Protein AF-A0A920N9W4-F1 (afdb_monomer_lite)

Foldseek 3Di:
DDEFPALDLVRLLVCLLQVDPDYDHPDPDDDVSVQSNQQSNDPPPSHPHDDDCGVNVVNVPDDPDPPPPDDD

pLDDT: mean 87.3, std 16.13, range [39.12, 98.12]

Secondary structure (DSSP, 8-state):
-EE-S---HHHHHHHHTTT---EE-S---SHHHHHHHHHHHS-TTT--PPP--SGGGGGG-S-SS-------

Structure (mmCIF, N/CA/C/O backbone):
data_AF-A0A920N9W4-F1
#
_entry.id   AF-A0A920N9W4-F1
#
loop_
_atom_site.group_PDB
_atom_site.id
_atom_site.type_symbol
_atom_site.label_atom_id
_atom_site.label_alt_id
_atom_site.label_comp_id
_atom_site.label_asym_id
_atom_site.label_entity_id
_atom_site.label_seq_id
_atom_site.pdbx_PDB_ins_code
_atom_site.Cartn_x
_atom_site.Cartn_y
_atom_site.Cartn_z
_atom_site.occupancy
_atom_site.B_iso_or_equiv
_atom_site.auth_seq_id
_atom_site.auth_comp_id
_atom_site.auth_asym_id
_atom_site.auth_atom_id
_atom_site.pdbx_PDB_model_num
ATOM 1 N N . MET A 1 1 ? -6.256 -9.899 -5.913 1.00 88.12 1 MET A N 1
ATOM 2 C CA . MET A 1 1 ? -6.531 -8.992 -4.772 1.00 88.12 1 MET A CA 1
ATOM 3 C C . MET A 1 1 ? -6.092 -9.662 -3.476 1.00 88.12 1 MET A C 1
ATOM 5 O O . MET A 1 1 ? -6.033 -10.886 -3.467 1.00 88.12 1 MET A O 1
ATOM 9 N N . ALA A 1 2 ? -5.800 -8.911 -2.411 1.00 96.50 2 ALA A N 1
ATOM 10 C CA . ALA A 1 2 ? -5.488 -9.469 -1.092 1.00 96.50 2 ALA A CA 1
ATOM 11 C C . ALA A 1 2 ? -5.967 -8.571 0.058 1.00 96.50 2 ALA A C 1
ATOM 13 O O . ALA A 1 2 ? -5.924 -7.344 -0.043 1.00 96.50 2 ALA A O 1
ATOM 14 N N . LYS A 1 3 ? -6.368 -9.196 1.171 1.00 96.81 3 LYS A N 1
ATOM 15 C CA . LYS A 1 3 ? -6.622 -8.517 2.446 1.00 96.81 3 LYS A CA 1
ATOM 16 C C . LYS A 1 3 ? -5.320 -8.440 3.242 1.00 96.81 3 LYS A C 1
ATOM 18 O O . LYS A 1 3 ? -4.687 -9.469 3.469 1.00 96.81 3 LYS A O 1
ATOM 23 N N . VAL A 1 4 ? -4.919 -7.233 3.628 1.00 97.06 4 VAL A N 1
ATOM 24 C CA . VAL A 1 4 ? -3.691 -7.000 4.406 1.00 97.06 4 VAL A CA 1
ATOM 25 C C . VAL A 1 4 ? -3.961 -7.128 5.909 1.00 97.06 4 VAL A C 1
ATOM 27 O O . VAL A 1 4 ? -5.099 -6.920 6.338 1.00 97.06 4 VAL A O 1
ATOM 30 N N . PRO A 1 5 ? -2.949 -7.484 6.720 1.00 97.31 5 PRO A N 1
ATOM 31 C CA . PRO A 1 5 ? -3.104 -7.570 8.173 1.00 97.31 5 PRO A CA 1
ATOM 32 C C . PRO A 1 5 ? -3.240 -6.194 8.844 1.00 97.31 5 PRO A C 1
ATOM 34 O O . PRO A 1 5 ? -3.891 -6.083 9.878 1.00 97.31 5 PRO A O 1
ATOM 37 N N . ASP A 1 6 ? -2.672 -5.149 8.242 1.00 97.38 6 ASP A N 1
ATOM 38 C 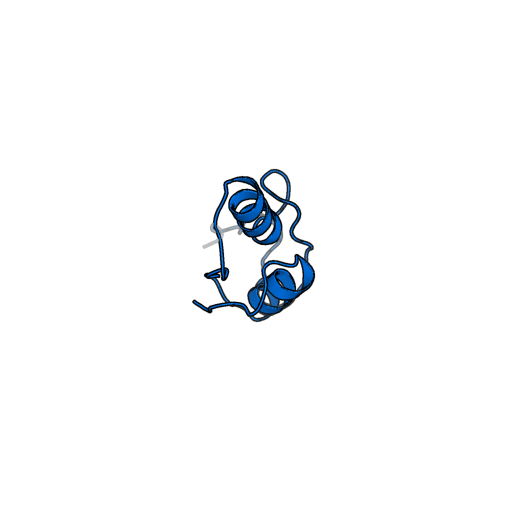CA . ASP A 1 6 ? -2.696 -3.766 8.719 1.00 97.38 6 ASP A CA 1
ATOM 39 C C . ASP A 1 6 ? -2.537 -2.788 7.538 1.00 97.38 6 ASP A C 1
ATOM 41 O O . ASP A 1 6 ? -2.253 -3.202 6.412 1.00 97.38 6 ASP A O 1
ATOM 45 N N . ILE A 1 7 ? -2.738 -1.491 7.791 1.00 97.12 7 ILE A N 1
ATOM 46 C CA . ILE A 1 7 ? -2.654 -0.426 6.774 1.00 97.12 7 ILE A CA 1
ATOM 47 C C . ILE A 1 7 ? -1.357 0.395 6.842 1.00 97.12 7 ILE A C 1
ATOM 49 O O . ILE A 1 7 ? -1.321 1.538 6.385 1.00 97.12 7 ILE A O 1
ATOM 53 N N . SER A 1 8 ? -0.289 -0.144 7.434 1.00 97.00 8 SER A N 1
ATOM 54 C CA . SER A 1 8 ? 1.012 0.525 7.421 1.00 97.00 8 SER A CA 1
ATOM 55 C C . SER A 1 8 ? 1.599 0.563 6.009 1.00 97.00 8 SER A C 1
ATOM 57 O O . SER A 1 8 ? 1.441 -0.365 5.208 1.00 97.00 8 SER A O 1
ATOM 59 N N . ASP A 1 9 ? 2.321 1.643 5.713 1.00 96.38 9 ASP A N 1
ATOM 60 C CA . ASP A 1 9 ? 2.926 1.879 4.401 1.00 96.38 9 ASP A CA 1
ATOM 61 C C . ASP A 1 9 ? 3.838 0.713 3.973 1.00 96.38 9 ASP A C 1
ATOM 63 O O . ASP A 1 9 ? 3.828 0.300 2.813 1.00 96.38 9 ASP A O 1
ATOM 67 N N . SER A 1 10 ? 4.595 0.138 4.914 1.00 96.00 10 SER A N 1
ATOM 68 C CA . SER A 1 10 ? 5.526 -0.963 4.648 1.00 96.00 10 SER A CA 1
ATOM 69 C C . SER A 1 10 ? 4.808 -2.281 4.345 1.00 96.00 10 SER A C 1
ATOM 71 O O . SER A 1 10 ? 5.213 -2.993 3.421 1.00 96.00 10 SER A O 1
ATOM 73 N N . THR A 1 11 ? 3.726 -2.604 5.061 1.00 96.94 11 THR A N 1
ATOM 74 C CA . THR A 1 11 ? 2.893 -3.781 4.775 1.00 96.94 11 THR A CA 1
ATOM 75 C C . THR A 1 11 ? 2.283 -3.669 3.382 1.00 96.94 11 THR A C 1
ATOM 77 O O . THR A 1 11 ? 2.418 -4.589 2.572 1.00 96.94 11 THR A O 1
ATOM 80 N N . ILE A 1 12 ? 1.680 -2.523 3.062 1.00 96.56 12 ILE A N 1
ATOM 81 C CA . ILE A 1 12 ? 1.052 -2.283 1.757 1.00 96.56 12 ILE A CA 1
ATOM 82 C C . ILE A 1 12 ? 2.090 -2.370 0.634 1.00 96.56 12 ILE A C 1
ATOM 84 O O . ILE A 1 12 ? 1.888 -3.121 -0.323 1.00 96.56 12 ILE A O 1
ATOM 88 N N . LEU A 1 13 ? 3.234 -1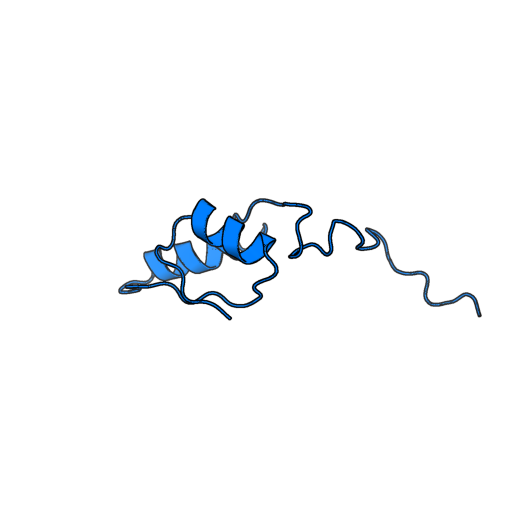.694 0.776 1.00 95.25 13 LEU A N 1
ATOM 89 C CA . LEU A 1 13 ? 4.328 -1.745 -0.197 1.00 95.25 13 LEU A CA 1
ATOM 90 C C . LEU A 1 13 ? 4.766 -3.186 -0.483 1.00 95.25 13 LEU A C 1
ATOM 92 O O . LEU A 1 13 ? 4.823 -3.601 -1.637 1.00 95.25 13 LEU A O 1
ATOM 96 N N . ARG A 1 14 ? 4.993 -3.994 0.559 1.00 94.88 14 ARG A N 1
ATOM 97 C CA . ARG A 1 14 ? 5.439 -5.391 0.414 1.00 94.88 14 ARG A CA 1
ATOM 98 C C . ARG A 1 14 ? 4.443 -6.280 -0.324 1.00 94.88 14 ARG A C 1
ATOM 100 O O . ARG A 1 14 ? 4.865 -7.267 -0.934 1.00 94.88 14 ARG A O 1
ATOM 107 N N . PHE A 1 15 ? 3.150 -5.989 -0.230 1.00 95.94 15 PHE A N 1
ATOM 108 C CA . PHE A 1 15 ? 2.114 -6.702 -0.977 1.00 95.94 15 PHE A CA 1
ATOM 109 C C . PHE A 1 15 ? 2.089 -6.255 -2.439 1.00 95.94 15 PHE A C 1
ATOM 111 O O . PHE A 1 15 ? 2.061 -7.096 -3.341 1.00 95.94 15 PHE A O 1
ATOM 118 N N . LEU A 1 16 ? 2.160 -4.949 -2.684 1.00 94.56 16 LEU A N 1
ATOM 119 C CA . LEU A 1 16 ? 2.150 -4.398 -4.037 1.00 94.56 16 LEU A CA 1
ATOM 120 C C . LEU A 1 16 ? 3.413 -4.782 -4.824 1.00 94.56 16 LEU A C 1
ATOM 122 O O . LEU A 1 16 ? 3.318 -5.169 -5.986 1.00 94.56 16 LEU A O 1
ATOM 126 N N . ASP A 1 17 ? 4.586 -4.790 -4.191 1.00 93.38 17 ASP A N 1
ATOM 127 C CA . ASP A 1 17 ? 5.853 -5.195 -4.822 1.00 93.38 17 ASP A CA 1
ATOM 128 C C . ASP A 1 17 ? 5.874 -6.680 -5.195 1.00 93.38 17 ASP A C 1
ATOM 130 O O . ASP A 1 17 ? 6.566 -7.100 -6.125 1.00 93.38 17 ASP A O 1
ATOM 134 N N . ARG A 1 18 ? 5.043 -7.482 -4.523 1.00 93.75 18 ARG A N 1
ATOM 135 C CA . ARG A 1 18 ? 4.774 -8.880 -4.873 1.00 93.75 18 ARG A CA 1
ATOM 136 C C . ARG A 1 18 ? 3.812 -9.038 -6.059 1.00 93.75 18 ARG A C 1
ATOM 138 O O . ARG A 1 18 ? 3.537 -10.180 -6.428 1.00 93.75 18 ARG A O 1
ATOM 145 N N . GLY A 1 19 ? 3.344 -7.954 -6.676 1.00 92.38 19 GLY A N 1
ATOM 146 C CA . GLY A 1 19 ? 2.474 -7.973 -7.859 1.00 92.38 19 GLY A CA 1
ATOM 147 C C . GLY A 1 19 ? 0.978 -8.032 -7.544 1.00 92.38 19 GLY A C 1
ATOM 148 O O . GLY A 1 19 ? 0.174 -8.343 -8.417 1.00 92.38 19 GLY A O 1
ATOM 149 N N . ILE A 1 20 ? 0.575 -7.771 -6.298 1.00 95.06 20 ILE A N 1
ATOM 150 C CA . ILE A 1 20 ? -0.844 -7.698 -5.944 1.00 95.06 20 ILE A CA 1
ATOM 151 C C . ILE A 1 20 ? -1.391 -6.353 -6.424 1.00 95.06 20 ILE A C 1
ATOM 153 O O . ILE A 1 20 ? -0.954 -5.311 -5.958 1.00 95.06 20 ILE A O 1
ATOM 157 N N . MET A 1 21 ? -2.389 -6.378 -7.308 1.00 89.81 21 MET A N 1
ATOM 158 C CA . MET A 1 21 ? -2.960 -5.158 -7.907 1.00 89.81 21 MET A CA 1
ATOM 159 C C . MET A 1 21 ? -4.194 -4.606 -7.174 1.00 89.81 21 MET A C 1
ATOM 161 O O . MET A 1 21 ? -4.783 -3.622 -7.604 1.00 89.81 21 MET A O 1
ATOM 165 N N . GLY A 1 22 ? -4.602 -5.232 -6.065 1.00 94.38 22 GLY A N 1
ATOM 166 C CA . GLY A 1 22 ? -5.739 -4.778 -5.261 1.00 94.38 22 GLY A CA 1
ATOM 167 C C . GLY A 1 22 ? -5.576 -5.146 -3.793 1.00 94.38 22 GLY A C 1
ATOM 168 O O . GLY A 1 22 ? -5.336 -6.316 -3.482 1.00 94.38 22 GLY A O 1
ATOM 169 N N . ILE A 1 23 ? -5.715 -4.150 -2.918 1.00 96.50 23 ILE A N 1
ATOM 170 C CA . ILE A 1 23 ? -5.526 -4.245 -1.466 1.00 96.50 23 ILE A CA 1
ATOM 171 C 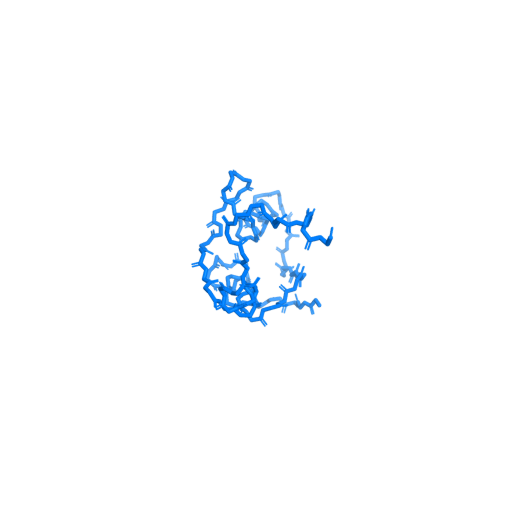C . ILE A 1 23 ? -6.861 -3.971 -0.764 1.00 96.50 23 ILE A C 1
ATOM 173 O O . ILE A 1 23 ? -7.541 -2.997 -1.081 1.00 96.50 23 ILE A O 1
ATOM 177 N N . THR A 1 24 ? -7.207 -4.789 0.229 1.00 97.50 24 THR A N 1
ATOM 178 C CA . THR A 1 24 ? -8.325 -4.547 1.153 1.00 97.50 24 THR A CA 1
ATOM 179 C C . THR A 1 24 ? -7.782 -4.357 2.568 1.00 97.50 24 THR A C 1
ATOM 181 O O . THR A 1 24 ? -7.228 -5.294 3.146 1.00 97.50 24 THR A O 1
ATOM 184 N N . GLY A 1 25 ? -7.927 -3.150 3.122 1.00 96.19 25 GLY A N 1
ATOM 185 C CA . GLY A 1 25 ? -7.494 -2.825 4.484 1.00 96.19 25 GLY A CA 1
ATOM 186 C C . GLY A 1 25 ? -8.511 -3.263 5.550 1.00 96.19 25 GLY A C 1
ATOM 187 O O . GLY A 1 25 ? -9.718 -3.180 5.310 1.00 96.19 25 GLY A O 1
ATOM 188 N N . PRO A 1 26 ? -8.068 -3.737 6.725 1.00 96.88 26 PRO A N 1
ATOM 189 C CA . PRO A 1 26 ? -8.952 -4.046 7.843 1.00 96.88 26 PRO A CA 1
ATOM 190 C C . PRO A 1 26 ? -9.338 -2.775 8.624 1.00 96.88 26 PRO A C 1
ATOM 192 O O . PRO A 1 26 ? -8.583 -1.810 8.668 1.00 96.88 26 PRO A O 1
ATOM 195 N N . HIS A 1 27 ? -10.506 -2.799 9.278 1.00 95.75 27 HIS A N 1
ATOM 196 C CA . HIS A 1 27 ? -10.937 -1.796 10.270 1.00 95.75 27 HIS A CA 1
ATOM 197 C C . HIS A 1 27 ? -10.885 -0.322 9.814 1.00 95.75 27 HIS A C 1
ATOM 199 O O . HIS A 1 27 ? -10.533 0.570 10.594 1.00 95.75 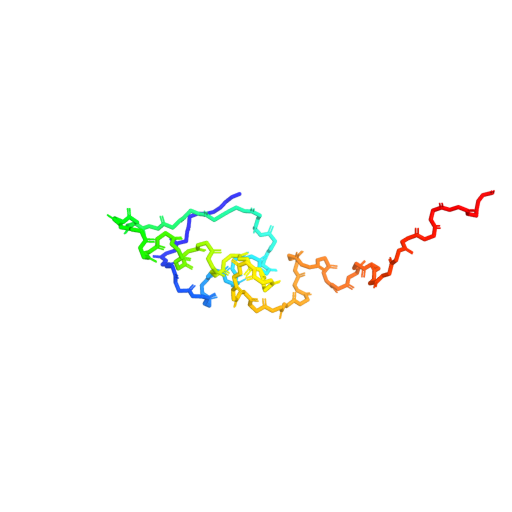27 HIS A O 1
ATOM 205 N N . ILE A 1 28 ? -11.264 -0.056 8.561 1.00 97.12 28 ILE A N 1
ATOM 206 C CA . ILE A 1 28 ? -11.453 1.310 8.061 1.00 97.12 28 ILE A CA 1
ATOM 207 C C . ILE A 1 28 ? -12.772 1.850 8.613 1.00 97.12 28 ILE A C 1
ATOM 209 O O . ILE A 1 28 ? -13.846 1.402 8.221 1.00 97.12 28 ILE A O 1
ATOM 213 N N . THR A 1 29 ? -12.675 2.775 9.562 1.00 97.69 29 THR A N 1
ATOM 214 C CA . THR A 1 29 ? -13.815 3.324 10.316 1.00 97.69 29 THR A CA 1
ATOM 215 C C . THR A 1 29 ? -14.022 4.818 10.095 1.00 97.69 29 THR A C 1
ATOM 217 O O . THR A 1 29 ? -15.036 5.361 10.512 1.00 97.69 29 THR A O 1
ATOM 220 N N . ASP A 1 30 ? -13.054 5.485 9.473 1.00 98.06 30 ASP A N 1
ATOM 221 C CA . ASP A 1 30 ? -13.006 6.933 9.304 1.00 98.06 30 ASP A CA 1
ATOM 222 C C . ASP A 1 30 ? -12.248 7.301 8.017 1.00 98.06 30 ASP A C 1
ATOM 224 O O . ASP A 1 30 ? -11.597 6.459 7.386 1.00 98.06 30 ASP A O 1
ATOM 228 N N . GLY A 1 31 ? -12.360 8.573 7.624 1.00 98.12 31 GLY A N 1
ATOM 229 C CA . GLY A 1 31 ? -11.725 9.099 6.417 1.00 98.12 31 GLY A CA 1
ATOM 230 C C . GLY A 1 31 ? -10.198 9.085 6.481 1.00 98.12 31 GLY A C 1
ATOM 231 O O . GLY A 1 31 ? -9.559 8.739 5.493 1.00 98.12 31 GLY A O 1
ATOM 232 N N . ALA A 1 32 ? -9.604 9.354 7.646 1.00 97.69 32 ALA A N 1
ATOM 233 C CA . ALA A 1 32 ? -8.151 9.423 7.796 1.00 97.69 32 ALA A CA 1
ATOM 234 C C . ALA A 1 32 ? -7.476 8.069 7.519 1.00 97.69 32 ALA A C 1
ATOM 236 O O . ALA A 1 32 ? -6.462 7.995 6.823 1.00 97.69 32 ALA A O 1
ATOM 237 N N . LYS A 1 33 ? -8.065 6.966 7.992 1.00 97.75 33 LYS A N 1
ATOM 238 C CA . LYS A 1 33 ? -7.591 5.609 7.675 1.00 97.75 33 LYS A CA 1
ATOM 239 C C . LYS A 1 33 ? -7.776 5.259 6.202 1.00 97.75 33 LYS A C 1
ATOM 241 O O . LYS A 1 33 ? -6.926 4.580 5.624 1.00 97.75 33 LYS A O 1
ATOM 246 N N . ALA A 1 34 ? -8.878 5.698 5.593 1.00 97.44 34 ALA A N 1
ATOM 247 C CA . ALA A 1 34 ? -9.111 5.497 4.166 1.00 97.44 34 ALA A CA 1
ATOM 248 C C . ALA A 1 34 ? -8.062 6.245 3.323 1.00 97.44 34 ALA A C 1
ATOM 250 O O . ALA A 1 34 ? -7.493 5.667 2.394 1.00 97.44 34 ALA A O 1
ATOM 251 N N . GLU A 1 35 ? -7.746 7.487 3.691 1.00 97.31 35 GLU A N 1
ATOM 252 C CA . GLU A 1 35 ? -6.689 8.297 3.079 1.00 97.31 35 GLU A CA 1
ATOM 253 C C . GLU A 1 35 ? -5.305 7.676 3.277 1.00 97.31 35 GLU A C 1
ATOM 255 O O . GLU A 1 35 ? -4.536 7.597 2.320 1.00 97.31 35 GLU A O 1
ATOM 260 N N . GLN A 1 36 ? -4.998 7.155 4.470 1.00 96.81 36 GLN A N 1
ATOM 261 C CA . GLN A 1 36 ? -3.750 6.430 4.728 1.00 96.81 36 GLN A CA 1
ATOM 262 C C . GLN A 1 36 ? -3.604 5.219 3.798 1.00 96.81 36 GLN A C 1
ATOM 264 O O . GLN A 1 36 ? -2.572 5.071 3.140 1.00 96.81 36 GLN A O 1
ATOM 269 N N . LEU A 1 37 ? -4.636 4.373 3.711 1.00 97.50 37 LEU A N 1
ATOM 270 C CA . LEU A 1 37 ? -4.638 3.187 2.852 1.00 97.50 37 LEU A CA 1
ATOM 271 C C . LEU A 1 37 ? -4.464 3.565 1.373 1.00 97.50 37 LEU A C 1
ATOM 273 O O . 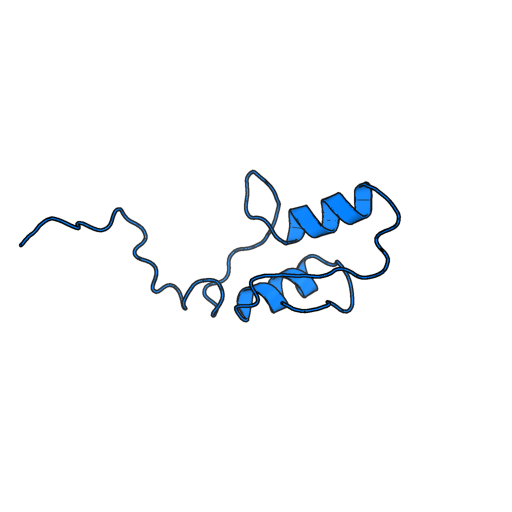LEU A 1 37 ? -3.648 2.967 0.668 1.00 97.50 37 LEU A O 1
ATOM 277 N N . ALA A 1 38 ? -5.210 4.567 0.901 1.00 97.00 38 ALA A N 1
ATOM 278 C CA . ALA A 1 38 ? -5.127 5.041 -0.476 1.00 97.00 38 ALA A CA 1
ATOM 279 C C . ALA A 1 38 ? -3.756 5.664 -0.787 1.00 97.00 38 ALA A C 1
ATOM 281 O O . ALA A 1 38 ? -3.163 5.366 -1.826 1.00 97.00 38 ALA A O 1
ATOM 282 N N . GLY A 1 39 ? -3.230 6.482 0.126 1.00 97.44 39 GLY A N 1
ATOM 283 C CA . GLY A 1 39 ? -1.938 7.149 -0.005 1.00 97.44 39 GLY A CA 1
ATOM 284 C C . GLY A 1 39 ? -0.765 6.173 -0.008 1.00 97.44 39 GLY A C 1
ATOM 285 O O . GLY A 1 39 ? 0.162 6.339 -0.796 1.00 97.44 39 GLY A O 1
ATOM 286 N N . ALA A 1 40 ? -0.814 5.116 0.803 1.00 96.75 40 ALA A N 1
ATOM 287 C CA . ALA A 1 40 ? 0.198 4.059 0.805 1.00 96.75 40 ALA A CA 1
ATOM 288 C C . ALA A 1 40 ? 0.178 3.197 -0.472 1.00 96.75 40 ALA A C 1
ATOM 290 O O . ALA A 1 40 ? 1.199 2.619 -0.846 1.00 96.75 40 ALA A O 1
ATOM 291 N N . ALA A 1 41 ? -0.965 3.113 -1.161 1.00 96.00 41 ALA A N 1
ATOM 292 C CA . ALA A 1 41 ? -1.103 2.336 -2.391 1.00 96.00 41 ALA A CA 1
ATOM 293 C C . ALA A 1 41 ? -0.718 3.103 -3.671 1.00 96.00 41 ALA A C 1
ATOM 295 O O . ALA A 1 41 ? -0.470 2.477 -4.706 1.00 96.00 41 ALA A O 1
ATOM 296 N N . ARG A 1 42 ? -0.659 4.440 -3.621 1.00 95.31 42 ARG A N 1
ATOM 297 C CA . ARG A 1 42 ? -0.431 5.310 -4.787 1.00 95.31 42 ARG A CA 1
ATOM 298 C C . ARG A 1 42 ? 0.926 6.001 -4.734 1.00 95.31 42 ARG A C 1
ATOM 300 O O . ARG A 1 42 ? 1.373 6.431 -3.675 1.00 95.31 42 ARG A O 1
ATOM 307 N N . TYR A 1 43 ? 1.562 6.137 -5.893 1.00 94.81 43 TYR A N 1
ATOM 308 C CA . TYR A 1 43 ? 2.764 6.954 -6.041 1.00 94.81 43 TYR A CA 1
ATOM 309 C C . TYR A 1 43 ? 2.439 8.447 -5.940 1.00 94.81 43 TYR A C 1
ATOM 311 O O . TYR A 1 43 ? 1.284 8.865 -6.080 1.00 94.81 43 TYR A O 1
ATOM 319 N N . VAL A 1 44 ? 3.479 9.253 -5.740 1.00 93.81 44 VAL A N 1
ATOM 320 C CA . VAL A 1 44 ? 3.399 10.706 -5.913 1.00 93.81 44 VAL A CA 1
ATOM 321 C C . VAL A 1 44 ? 2.881 11.042 -7.324 1.00 93.81 44 VAL A C 1
ATOM 323 O O . VAL A 1 44 ? 3.232 10.342 -8.276 1.00 93.81 44 VAL A O 1
ATOM 326 N N . PRO A 1 45 ? 2.033 12.075 -7.492 1.00 95.12 45 PRO A N 1
ATOM 327 C CA . PRO A 1 45 ? 1.586 13.045 -6.483 1.00 95.12 45 PRO A CA 1
ATOM 328 C C . PRO A 1 45 ? 0.355 12.610 -5.667 1.00 95.12 45 PRO A C 1
ATOM 330 O O . PRO A 1 45 ? 0.011 13.262 -4.689 1.00 95.12 45 PRO A O 1
ATOM 333 N N . SER A 1 46 ? -0.334 11.534 -6.050 1.00 95.38 46 SER A N 1
ATOM 334 C CA . SER A 1 46 ? -1.603 11.126 -5.421 1.00 95.38 46 SER A CA 1
ATOM 335 C C . SER A 1 46 ? -1.444 10.322 -4.126 1.00 95.38 46 SER A C 1
ATOM 337 O O . SER A 1 46 ? -2.441 9.918 -3.531 1.00 95.38 46 SER A O 1
ATOM 339 N N . GLY A 1 47 ? -0.213 10.030 -3.719 1.00 95.75 47 GLY A N 1
ATOM 340 C CA . GLY A 1 47 ? 0.110 9.263 -2.528 1.00 95.75 47 GLY A CA 1
ATOM 341 C C . GLY A 1 47 ? 1.600 9.322 -2.216 1.00 95.75 47 GLY A C 1
ATOM 342 O O . GLY A 1 47 ? 2.318 10.198 -2.695 1.00 95.75 47 GLY A O 1
ATOM 343 N N . LYS A 1 48 ? 2.059 8.380 -1.397 1.00 95.81 48 LYS A N 1
ATOM 344 C CA . LYS A 1 48 ? 3.413 8.328 -0.828 1.00 95.81 48 LYS A CA 1
ATOM 345 C C . LYS A 1 48 ? 4.049 6.938 -0.923 1.00 95.81 48 LYS A C 1
ATOM 347 O O . LYS A 1 48 ? 4.981 6.628 -0.185 1.00 95.81 48 LYS A O 1
ATOM 352 N N . ARG A 1 49 ? 3.539 6.076 -1.807 1.00 94.62 49 ARG A N 1
ATOM 353 C CA . ARG A 1 49 ? 4.103 4.745 -2.047 1.00 94.62 49 ARG A CA 1
ATOM 354 C C . ARG A 1 49 ? 5.563 4.864 -2.501 1.00 94.62 49 ARG A C 1
ATOM 356 O O . ARG A 1 49 ? 5.856 5.590 -3.447 1.00 94.62 49 ARG A O 1
ATOM 363 N N . SER A 1 50 ? 6.454 4.103 -1.866 1.00 91.94 50 SER A N 1
ATOM 364 C CA . SER A 1 50 ? 7.849 3.975 -2.308 1.00 91.94 50 SER A CA 1
ATOM 365 C C . SER A 1 50 ? 7.968 3.132 -3.584 1.00 91.94 50 SER A C 1
ATOM 367 O O . SER A 1 50 ? 7.132 2.270 -3.858 1.00 91.94 50 SER A O 1
ATOM 369 N N . PHE A 1 51 ? 9.016 3.366 -4.371 1.00 89.06 51 PHE A N 1
ATOM 370 C CA . PHE A 1 51 ? 9.293 2.617 -5.594 1.00 89.06 51 PHE A CA 1
ATOM 371 C C . PHE A 1 51 ? 10.166 1.386 -5.317 1.00 89.06 51 PHE A C 1
ATOM 373 O O . PHE A 1 51 ? 11.154 1.467 -4.591 1.00 89.06 51 PHE A O 1
ATOM 380 N N . GLY A 1 52 ? 9.826 0.258 -5.943 1.00 85.12 52 GLY A N 1
ATOM 381 C CA . GLY A 1 52 ? 10.617 -0.969 -5.916 1.00 85.12 52 GLY A CA 1
ATOM 382 C C . GLY A 1 52 ? 10.520 -1.704 -7.252 1.00 85.12 52 GLY A C 1
ATOM 383 O O . GLY A 1 52 ? 9.439 -1.799 -7.829 1.00 85.12 52 GLY A O 1
ATOM 384 N N . SER A 1 53 ? 11.633 -2.260 -7.736 1.00 83.31 53 SER A N 1
ATOM 385 C CA . SER A 1 53 ? 11.726 -3.031 -8.990 1.00 83.31 53 SER A CA 1
ATOM 386 C C . SER A 1 53 ? 11.231 -4.479 -8.843 1.00 83.31 53 SER A C 1
ATOM 388 O O . SER A 1 53 ? 11.759 -5.400 -9.455 1.00 83.31 53 SER A O 1
ATOM 390 N N . GLY A 1 54 ? 10.235 -4.716 -7.984 1.00 86.00 54 GLY A N 1
ATOM 391 C CA . GLY A 1 54 ? 9.666 -6.045 -7.755 1.00 86.00 54 GLY A CA 1
ATOM 392 C C . GLY A 1 54 ? 8.751 -6.511 -8.892 1.00 86.00 54 GLY A C 1
ATOM 393 O O . G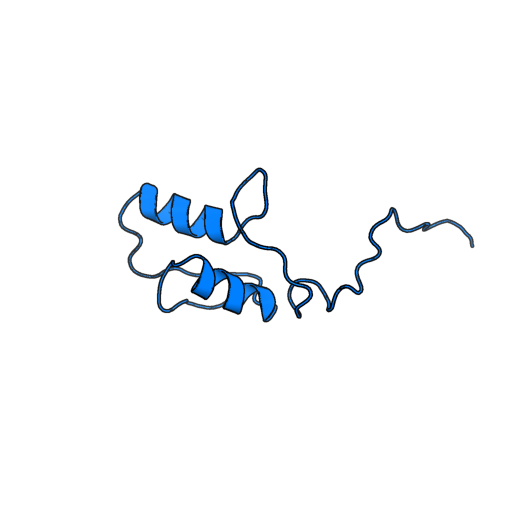LY A 1 54 ? 8.654 -5.890 -9.950 1.00 86.00 54 GLY A O 1
ATOM 394 N N . ARG A 1 55 ? 7.980 -7.577 -8.644 1.00 88.44 55 ARG A N 1
ATOM 395 C CA . ARG A 1 55 ? 6.952 -8.057 -9.588 1.00 88.44 55 ARG A CA 1
ATOM 396 C C . ARG A 1 55 ? 5.927 -6.985 -9.936 1.00 88.44 55 ARG A C 1
ATOM 398 O O . ARG A 1 55 ? 5.491 -6.919 -11.076 1.00 88.44 55 ARG A O 1
ATOM 405 N N . GLY A 1 56 ? 5.575 -6.132 -8.972 1.00 84.12 56 GLY A N 1
ATOM 406 C CA . GLY A 1 56 ? 4.665 -5.006 -9.202 1.00 84.12 56 GLY A CA 1
ATOM 407 C C . GLY A 1 56 ? 5.189 -3.971 -10.206 1.00 84.12 56 GLY A C 1
ATOM 408 O O . GLY A 1 56 ? 4.396 -3.225 -10.765 1.00 84.12 56 GLY A O 1
ATOM 409 N N . ALA A 1 57 ? 6.500 -3.951 -10.454 1.00 84.88 57 ALA A N 1
ATOM 410 C CA . ALA A 1 57 ? 7.155 -3.116 -11.455 1.00 84.88 57 ALA A CA 1
ATOM 411 C C . ALA A 1 57 ? 7.739 -3.950 -12.611 1.00 84.88 57 ALA A C 1
ATOM 413 O O . ALA A 1 57 ? 8.667 -3.501 -13.277 1.00 84.88 57 ALA A O 1
ATOM 414 N N . HIS A 1 58 ? 7.246 -5.180 -12.815 1.00 85.56 58 HIS A N 1
ATOM 415 C CA . HIS A 1 58 ? 7.714 -6.098 -13.859 1.00 85.56 58 HIS A CA 1
ATOM 416 C C . HIS A 1 58 ? 9.236 -6.281 -13.846 1.00 85.56 58 HIS A C 1
ATOM 418 O O . HIS A 1 58 ? 9.878 -6.306 -14.885 1.00 85.56 58 HIS A O 1
ATOM 424 N N . TYR A 1 59 ? 9.828 -6.373 -12.652 1.00 84.94 59 TYR A N 1
ATOM 425 C CA . TYR A 1 59 ? 11.276 -6.514 -12.475 1.00 84.94 59 TYR A CA 1
ATOM 426 C C . TYR A 1 59 ? 12.113 -5.352 -13.040 1.00 84.94 59 TYR A C 1
ATOM 428 O O . TYR A 1 59 ? 13.313 -5.499 -13.248 1.00 84.94 59 TYR A O 1
ATOM 436 N N . GLY A 1 60 ? 11.499 -4.184 -13.261 1.00 81.38 60 GLY A N 1
ATOM 437 C CA . GLY A 1 60 ? 12.147 -3.049 -13.919 1.00 81.38 60 GLY A CA 1
ATOM 438 C C . GLY A 1 60 ? 12.181 -3.153 -15.445 1.00 81.38 60 GLY A C 1
ATOM 439 O O . GLY A 1 60 ? 12.766 -2.286 -16.080 1.00 81.38 60 GLY A O 1
ATOM 440 N N . ASP A 1 61 ? 11.523 -4.157 -16.030 1.00 77.81 61 ASP A N 1
ATOM 441 C CA . ASP A 1 61 ? 11.487 -4.419 -17.477 1.00 77.81 61 ASP A CA 1
ATOM 442 C C . ASP A 1 61 ? 10.461 -3.544 -18.224 1.00 77.81 61 ASP A C 1
ATOM 444 O O . ASP A 1 61 ? 10.076 -3.800 -19.364 1.00 77.81 61 ASP A O 1
ATOM 448 N N . PHE A 1 62 ? 9.974 -2.487 -17.571 1.00 62.97 62 PHE A N 1
ATOM 449 C CA . PHE A 1 62 ? 9.181 -1.478 -18.251 1.00 62.97 62 PHE A CA 1
ATOM 450 C C . PHE A 1 62 ? 10.109 -0.563 -19.050 1.00 62.97 62 PHE A C 1
ATOM 452 O O . PHE A 1 62 ? 10.986 0.066 -18.450 1.00 62.97 62 PHE A O 1
ATOM 459 N N . PRO A 1 63 ? 9.904 -0.408 -20.370 1.00 58.41 63 PRO A N 1
ATOM 460 C CA . PRO A 1 63 ? 10.611 0.616 -21.117 1.00 58.41 63 PRO A CA 1
ATOM 461 C C . PRO A 1 63 ? 10.257 1.974 -20.504 1.00 58.41 63 PRO A C 1
ATOM 463 O O . PRO A 1 63 ? 9.102 2.395 -20.504 1.00 58.41 63 PRO A O 1
ATOM 466 N N . SER A 1 64 ? 11.252 2.662 -19.951 1.00 53.66 64 SER A N 1
ATOM 467 C CA . SER A 1 64 ? 11.102 3.966 -19.293 1.00 53.66 64 SER A CA 1
ATOM 468 C C . SER A 1 64 ? 10.945 5.132 -20.285 1.00 53.66 64 SER A C 1
ATOM 470 O O . SER A 1 64 ? 11.160 6.289 -19.933 1.00 53.66 64 SER A O 1
ATOM 472 N N . GLY A 1 65 ? 10.539 4.850 -21.525 1.00 56.72 65 GLY A N 1
ATOM 473 C CA . GLY A 1 65 ? 10.358 5.825 -22.597 1.00 56.72 65 GLY A CA 1
ATOM 474 C C . GLY A 1 65 ? 9.219 5.423 -23.536 1.00 56.72 65 GLY A C 1
ATOM 475 O O . GLY A 1 65 ? 8.776 4.273 -23.501 1.00 56.72 65 GLY A O 1
ATOM 476 N N . PRO A 1 66 ? 8.714 6.354 -24.366 1.00 48.12 66 PRO A N 1
ATOM 477 C CA . PRO A 1 66 ? 7.659 6.044 -25.320 1.00 48.12 66 PRO A CA 1
ATOM 478 C C . PRO A 1 66 ? 8.114 4.881 -26.199 1.00 48.12 66 PRO A C 1
ATOM 480 O O . PRO A 1 66 ? 9.149 4.950 -26.862 1.00 48.12 66 PRO A O 1
ATOM 483 N N . SER A 1 67 ? 7.348 3.789 -26.177 1.00 53.12 67 SER A N 1
ATOM 484 C CA . SER A 1 67 ? 7.564 2.674 -27.086 1.00 53.12 67 SER A CA 1
ATOM 485 C C . SER A 1 67 ? 7.500 3.223 -28.507 1.00 53.12 67 SER A C 1
ATOM 487 O O . SER A 1 67 ? 6.444 3.706 -28.922 1.00 53.12 67 SER A O 1
ATOM 489 N N . LEU A 1 68 ? 8.605 3.150 -29.249 1.00 51.84 68 LEU A N 1
ATOM 490 C CA . LEU A 1 68 ? 8.620 3.373 -30.691 1.00 51.84 68 LEU A CA 1
ATOM 491 C C . LEU A 1 68 ? 7.834 2.238 -31.370 1.00 51.84 68 LEU A C 1
ATOM 493 O O . LEU A 1 68 ? 8.398 1.331 -31.973 1.00 51.84 68 LEU A O 1
ATOM 497 N N . HIS A 1 69 ? 6.510 2.262 -31.241 1.00 50.31 69 HIS A N 1
ATOM 498 C CA . HIS A 1 69 ? 5.603 1.507 -32.093 1.00 50.31 69 HIS A CA 1
ATOM 499 C C . HIS A 1 69 ? 5.503 2.264 -33.419 1.00 50.31 69 HIS A C 1
ATOM 501 O O . HIS A 1 69 ? 4.646 3.128 -33.582 1.00 50.31 69 HIS A O 1
ATOM 507 N N . GLY A 1 70 ? 6.423 1.987 -34.345 1.00 47.72 70 GLY A N 1
ATOM 508 C CA . GLY A 1 70 ? 6.385 2.641 -35.656 1.00 47.72 70 GLY A CA 1
ATOM 509 C C . GLY A 1 70 ? 7.530 2.372 -36.630 1.00 47.72 70 GLY A C 1
ATOM 510 O O . GLY A 1 70 ? 7.690 3.158 -37.552 1.00 47.72 70 GLY A O 1
ATOM 511 N N . ALA A 1 71 ? 8.318 1.308 -36.465 1.00 39.12 71 ALA A N 1
ATOM 512 C CA . ALA A 1 71 ? 9.245 0.856 -37.505 1.00 39.12 71 ALA A CA 1
ATOM 513 C C . ALA A 1 71 ? 8.881 -0.577 -37.912 1.00 39.12 71 ALA A C 1
ATOM 515 O O . ALA A 1 71 ? 9.497 -1.552 -37.485 1.00 39.12 71 ALA A O 1
ATOM 516 N N . ARG A 1 72 ? 7.792 -0.681 -38.672 1.00 42.34 72 ARG A N 1
ATOM 517 C CA . ARG A 1 72 ? 7.579 -1.754 -39.640 1.00 42.34 72 ARG A CA 1
ATOM 518 C C . ARG A 1 72 ? 7.670 -1.132 -41.018 1.00 42.34 72 ARG A C 1
ATOM 520 O O . ARG A 1 72 ? 7.104 -0.026 -41.161 1.00 42.34 72 ARG A O 1
#

Radius of gyration: 14.97 Å; chains: 1; bounding box: 26×22×50 Å

Sequence (72 aa):
MAKVPDISDSTILRFLDRGIMGITGPHITDGAKAEQLAGAARYVPSGKRSFGSGRGAHYGDFPSGPSLHGAR